Protein AF-A0A0J1IJT2-F1 (afdb_monomer)

pLDDT: mean 76.35, std 13.19, range [36.84, 91.56]

Sequence (99 aa):
MSKEEEQLKKDHSKKDEKGEAIVIDGKYDVEDMEALKEEMDKFLKETVVIEGGDSPVFLKSVKQSLEESEVEWVGKESYDYAYLYEAFENSENPKEENK

Foldseek 3Di:
DDPVLVVLQFVQADADPVRTFDADPNHTRGPDPPVSVVVVVVVVVVVPPPPDPVPVVVLVVVLVCLVPDPDDDDDPRVVVSVVSNVVVVCVVPVDPPDD

Structure (mmCIF, N/CA/C/O backbone):
data_AF-A0A0J1IJT2-F1
#
_entry.id   AF-A0A0J1IJT2-F1
#
loop_
_atom_site.group_PDB
_atom_site.id
_atom_site.type_symbol
_atom_site.label_atom_id
_atom_site.label_alt_id
_atom_site.label_comp_id
_atom_site.label_asym_id
_atom_site.label_entity_id
_atom_site.label_seq_id
_atom_site.pdbx_PDB_ins_code
_atom_site.Cartn_x
_atom_site.Cartn_y
_atom_site.Cartn_z
_atom_site.occupancy
_atom_site.B_iso_or_equiv
_atom_site.auth_seq_id
_atom_site.auth_comp_id
_atom_site.auth_asym_id
_atom_site.auth_atom_id
_atom_site.pdbx_PDB_model_num
ATOM 1 N N . MET A 1 1 ? -6.961 -12.258 6.124 1.00 51.88 1 MET A N 1
ATOM 2 C CA . MET A 1 1 ? -7.387 -11.254 7.117 1.00 51.88 1 MET A CA 1
ATOM 3 C C . MET A 1 1 ? -6.534 -11.442 8.358 1.00 51.88 1 MET A C 1
ATOM 5 O O . MET A 1 1 ? -6.333 -12.588 8.756 1.00 51.88 1 MET A O 1
ATOM 9 N N . SER A 1 2 ? -5.942 -10.367 8.882 1.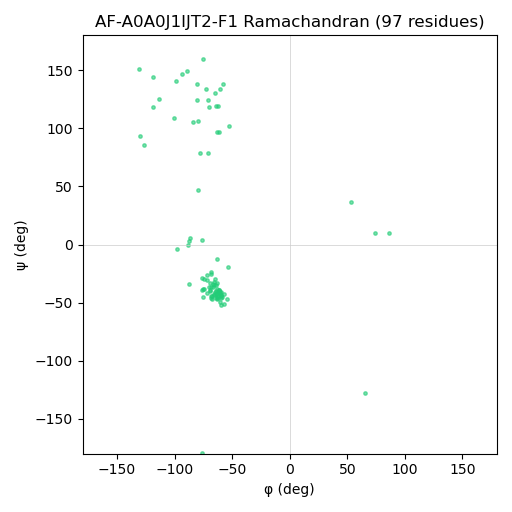00 68.75 2 SER A N 1
ATOM 10 C CA . SER A 1 2 ? -5.158 -10.416 10.124 1.00 68.75 2 SER A CA 1
ATOM 11 C C . SER A 1 2 ? -6.097 -10.511 11.334 1.00 68.75 2 SER A C 1
ATOM 13 O O . SER A 1 2 ? -7.279 -10.180 11.237 1.00 68.75 2 SER A O 1
ATOM 15 N N . LYS A 1 3 ? -5.588 -10.976 12.480 1.00 76.50 3 LYS A N 1
ATOM 16 C CA . LYS A 1 3 ? -6.386 -11.059 13.717 1.00 76.50 3 LYS A CA 1
ATOM 17 C C . LYS A 1 3 ? -6.833 -9.677 14.210 1.00 76.50 3 LYS A C 1
ATOM 19 O O . LYS A 1 3 ? -7.929 -9.561 14.741 1.00 76.50 3 LYS A O 1
ATOM 24 N N . GLU A 1 4 ? -6.018 -8.646 13.998 1.00 73.94 4 GLU A N 1
ATOM 25 C CA . GLU A 1 4 ? -6.345 -7.255 14.338 1.00 73.94 4 GLU A CA 1
ATOM 26 C C . GLU A 1 4 ? -7.454 -6.675 13.455 1.00 73.94 4 GLU A C 1
ATOM 28 O O . GLU A 1 4 ? -8.359 -6.032 13.975 1.00 73.94 4 GLU A O 1
ATOM 33 N N . GLU A 1 5 ? -7.464 -6.975 12.151 1.00 76.88 5 GLU A N 1
ATOM 34 C CA . GLU A 1 5 ? -8.547 -6.543 11.254 1.00 76.88 5 GLU A CA 1
ATOM 35 C C . GLU A 1 5 ? -9.895 -7.166 11.655 1.00 76.88 5 GLU A C 1
ATOM 37 O O . GLU A 1 5 ? -10.942 -6.520 11.596 1.00 76.88 5 GLU A O 1
ATOM 42 N N . GLU A 1 6 ? -9.880 -8.430 12.086 1.00 80.50 6 GLU A N 1
ATOM 43 C CA . GLU A 1 6 ? -11.075 -9.102 12.597 1.00 80.50 6 GLU A CA 1
ATOM 44 C C . GLU A 1 6 ? -11.532 -8.513 13.940 1.00 80.50 6 GLU A C 1
ATOM 46 O O . GLU A 1 6 ? -12.734 -8.379 14.168 1.00 80.50 6 GLU A O 1
ATOM 51 N N . GLN A 1 7 ? -10.594 -8.123 14.806 1.00 82.69 7 GLN A N 1
ATOM 52 C CA . GLN A 1 7 ? -10.902 -7.503 16.092 1.00 82.69 7 GLN A CA 1
ATOM 53 C C . GLN A 1 7 ? -11.507 -6.104 15.921 1.00 82.69 7 GLN A C 1
ATOM 55 O O . GLN A 1 7 ? -12.552 -5.845 16.509 1.00 82.69 7 GLN A O 1
ATOM 60 N N . LEU A 1 8 ? -10.948 -5.261 15.041 1.00 83.00 8 LEU A N 1
ATOM 61 C CA . LEU A 1 8 ? -11.525 -3.951 14.709 1.00 83.00 8 LEU A CA 1
ATOM 62 C C . LEU A 1 8 ? -12.983 -4.084 14.261 1.00 83.00 8 LEU A C 1
ATOM 64 O O . LEU A 1 8 ? -13.864 -3.376 14.740 1.00 83.00 8 LEU A O 1
ATOM 68 N N . LYS A 1 9 ? -13.258 -5.038 13.365 1.00 82.12 9 LYS A N 1
ATOM 69 C CA . LYS A 1 9 ? -14.622 -5.295 12.889 1.00 82.12 9 LYS A CA 1
ATOM 70 C C . LYS A 1 9 ? -15.551 -5.681 14.038 1.00 82.12 9 LYS A C 1
ATOM 72 O O . LYS A 1 9 ? -16.662 -5.166 14.097 1.00 82.12 9 LYS A O 1
ATOM 77 N N . LYS A 1 10 ? -15.107 -6.541 14.959 1.00 84.06 10 LYS A N 1
ATOM 78 C CA . LYS A 1 10 ? -15.893 -6.952 16.136 1.00 84.06 10 LYS A CA 1
ATOM 79 C C . LYS A 1 10 ? -16.124 -5.812 17.126 1.00 84.06 10 LYS A C 1
ATOM 81 O O . LYS A 1 10 ? -17.205 -5.739 17.701 1.00 84.06 10 LYS A O 1
ATOM 86 N N . ASP A 1 11 ? -15.144 -4.935 17.315 1.00 83.81 11 ASP A N 1
ATOM 87 C CA . ASP A 1 11 ? -15.227 -3.824 18.267 1.00 83.81 11 ASP A CA 1
ATOM 88 C C . ASP A 1 11 ? -16.226 -2.750 17.818 1.00 83.81 11 ASP A C 1
ATOM 90 O O . ASP A 1 11 ? -16.932 -2.190 18.653 1.00 83.81 11 ASP A O 1
ATOM 94 N N . HIS A 1 12 ? -16.350 -2.543 16.504 1.00 84.38 12 HIS A N 1
ATOM 95 C CA . HIS A 1 12 ? -17.342 -1.646 15.892 1.00 84.38 12 HIS A CA 1
ATOM 96 C C . HIS A 1 12 ? -18.689 -2.314 15.584 1.00 84.38 12 HIS A C 1
ATOM 98 O O . HIS A 1 12 ? -19.605 -1.679 15.058 1.00 84.38 12 HIS A O 1
ATOM 104 N N . SER A 1 13 ? -18.822 -3.605 15.882 1.00 86.81 13 SER A N 1
ATOM 105 C CA . SER A 1 13 ? -20.070 -4.346 15.698 1.00 86.81 13 SER A CA 1
ATOM 106 C C . SER A 1 13 ? -20.961 -4.279 16.920 1.00 86.81 13 SER A C 1
ATOM 108 O O . SER A 1 13 ? -20.486 -4.309 18.057 1.00 86.81 13 SER A O 1
ATOM 110 N N . LYS A 1 14 ? -22.272 -4.339 16.680 1.00 85.94 14 LYS A N 1
ATOM 111 C CA . LYS A 1 14 ? -23.225 -4.631 17.746 1.00 85.94 14 LYS A CA 1
ATOM 112 C C . LYS A 1 14 ? -22.894 -5.970 18.378 1.00 85.94 14 LYS A C 1
ATOM 114 O O . LYS A 1 14 ? -22.607 -6.946 17.682 1.00 85.94 14 LYS A O 1
ATOM 119 N N . LYS A 1 15 ? -22.984 -6.014 19.702 1.00 88.38 15 LYS A N 1
ATOM 120 C CA . LYS A 1 15 ? -22.755 -7.224 20.488 1.00 88.38 15 LYS A CA 1
ATOM 121 C C . LYS A 1 15 ? -24.080 -7.873 20.858 1.00 88.38 15 LYS A C 1
ATOM 123 O O . LYS A 1 15 ? -25.053 -7.186 21.162 1.00 88.38 15 LYS A O 1
ATOM 128 N N . ASP A 1 16 ? -24.114 -9.196 20.818 1.00 84.19 16 ASP A N 1
ATOM 129 C CA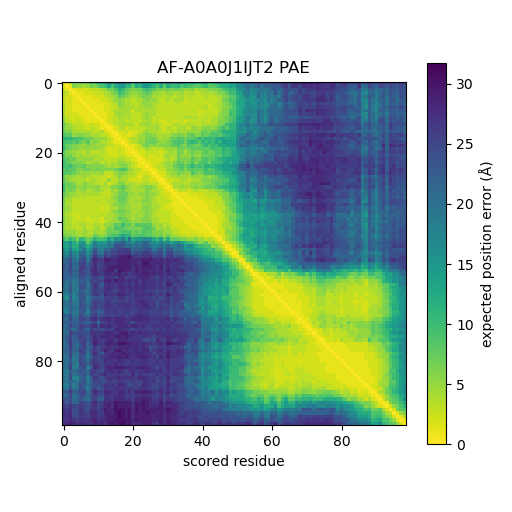 . ASP A 1 16 ? -25.230 -9.988 21.311 1.00 84.19 16 ASP A CA 1
ATOM 130 C C . ASP A 1 16 ? -25.226 -10.060 22.851 1.00 84.19 16 ASP A C 1
ATOM 132 O O . ASP A 1 16 ? -24.356 -9.513 23.533 1.00 84.19 16 ASP A O 1
ATOM 136 N N . GLU A 1 17 ? -26.198 -10.767 23.428 1.00 84.06 17 GLU A N 1
ATOM 137 C CA . GLU A 1 17 ? -26.329 -10.930 24.884 1.00 84.06 17 GLU A CA 1
ATOM 138 C C . GLU A 1 17 ? -25.146 -11.671 25.542 1.00 84.06 17 GLU A C 1
ATOM 140 O O . GLU A 1 17 ? -25.022 -11.673 26.768 1.00 84.06 17 GLU A O 1
ATOM 145 N N . LYS A 1 18 ? -24.271 -12.304 24.752 1.00 81.31 18 LYS A N 1
ATOM 146 C CA . LYS A 1 18 ? -23.051 -12.983 25.211 1.00 81.31 18 LYS A CA 1
ATOM 147 C C . LYS A 1 18 ? -21.805 -12.112 25.050 1.00 81.31 18 LYS A C 1
ATOM 149 O O . LYS A 1 18 ? -20.737 -12.515 25.504 1.00 81.31 18 LYS A O 1
ATOM 154 N N . GLY A 1 19 ? -21.945 -10.923 24.462 1.00 77.75 19 GLY A N 1
ATOM 155 C CA . GLY A 1 19 ? -20.849 -10.001 24.188 1.00 77.75 19 GLY A CA 1
ATOM 156 C C . GLY A 1 19 ? -20.124 -10.264 22.865 1.00 77.75 19 GLY A C 1
ATOM 157 O O . GLY A 1 19 ? -19.080 -9.654 22.637 1.00 77.75 19 GLY A O 1
ATOM 158 N N . GLU A 1 20 ? -20.653 -11.135 22.002 1.00 82.81 20 GLU A N 1
ATOM 159 C CA . GLU A 1 20 ? -20.065 -11.482 20.704 1.00 82.81 20 GLU A CA 1
ATOM 160 C C . GLU A 1 20 ? -20.646 -10.610 19.585 1.00 82.81 20 GLU A C 1
ATOM 162 O O . GLU A 1 20 ? -21.814 -10.228 19.622 1.00 82.81 20 GLU A O 1
ATOM 167 N N . ALA A 1 21 ? -19.843 -10.296 18.568 1.00 84.19 21 ALA A N 1
ATOM 168 C CA . ALA A 1 21 ? -20.286 -9.473 17.445 1.00 84.19 21 ALA A CA 1
ATOM 169 C C . ALA A 1 21 ? -21.393 -10.166 16.629 1.00 84.19 21 ALA A C 1
ATOM 171 O O . ALA A 1 21 ? -21.251 -11.315 16.205 1.00 84.19 21 ALA A O 1
ATOM 172 N N . ILE A 1 22 ? -22.480 -9.443 16.368 1.00 86.50 22 ILE A N 1
ATOM 173 C CA . ILE A 1 22 ? -23.612 -9.922 15.576 1.00 86.50 22 ILE A CA 1
ATOM 174 C C . ILE A 1 22 ? -23.207 -9.980 14.100 1.00 86.50 22 ILE A C 1
ATOM 176 O O . ILE A 1 22 ? -22.635 -9.035 13.557 1.00 86.50 22 ILE A O 1
ATOM 180 N N . VAL A 1 23 ? -23.532 -11.089 13.433 1.00 82.56 23 VAL A N 1
ATOM 181 C CA .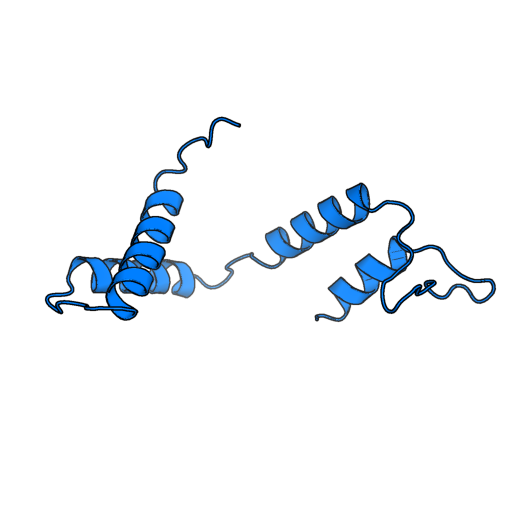 VAL A 1 23 ? -23.294 -11.290 11.998 1.00 82.56 23 VAL A CA 1
ATOM 182 C C . VAL A 1 23 ? -24.635 -11.499 11.297 1.00 82.56 23 VAL A C 1
ATOM 184 O O . VAL A 1 23 ? -25.344 -12.462 11.583 1.00 82.56 23 VAL A O 1
ATOM 187 N N . ILE A 1 24 ? -24.974 -10.611 10.363 1.00 80.56 24 ILE A N 1
ATOM 188 C CA . ILE A 1 24 ? -26.182 -10.655 9.532 1.00 80.56 24 ILE A CA 1
ATOM 189 C C . ILE A 1 24 ? -25.744 -10.884 8.083 1.00 80.56 24 ILE A C 1
ATOM 191 O O . ILE A 1 24 ? -24.895 -10.167 7.559 1.00 80.56 24 ILE A O 1
ATOM 195 N N . ASP A 1 25 ? -26.278 -11.922 7.436 1.00 76.88 25 ASP A N 1
ATOM 196 C CA . ASP A 1 25 ? -25.944 -12.293 6.049 1.00 76.88 25 ASP A CA 1
ATOM 197 C C . ASP A 1 25 ? -24.434 -12.466 5.782 1.00 76.88 25 ASP A C 1
ATOM 199 O O . ASP A 1 25 ? -23.909 -12.120 4.722 1.00 76.88 25 ASP A O 1
ATOM 203 N N . GLY A 1 26 ? -23.709 -13.001 6.770 1.00 74.56 26 GLY A N 1
ATOM 204 C CA . GLY A 1 26 ? -22.262 -13.216 6.680 1.00 74.56 26 GLY A CA 1
ATOM 205 C C . GLY A 1 26 ? -21.426 -11.937 6.801 1.00 74.56 26 GLY A C 1
ATOM 206 O O . GLY A 1 26 ? -20.218 -11.980 6.567 1.00 74.56 26 GLY A O 1
ATOM 207 N N . LYS A 1 27 ? -22.042 -10.809 7.173 1.00 76.31 27 LYS A N 1
ATOM 208 C CA . LYS A 1 27 ? -21.374 -9.536 7.456 1.00 76.31 27 LYS A CA 1
ATOM 209 C C . LYS A 1 27 ? -21.620 -9.127 8.899 1.00 76.31 27 LYS A C 1
ATOM 211 O O . LYS A 1 27 ? -22.695 -9.348 9.439 1.00 76.31 27 LYS A O 1
ATOM 216 N N . TYR A 1 28 ? -20.618 -8.526 9.516 1.00 82.50 28 TYR A N 1
ATOM 217 C CA . TYR A 1 28 ? -20.760 -7.931 10.835 1.00 82.50 28 TYR A CA 1
ATOM 218 C C . TYR A 1 28 ? -21.826 -6.820 10.816 1.00 82.50 28 TYR A C 1
ATOM 220 O O . TYR A 1 28 ? -21.827 -5.995 9.899 1.00 82.50 28 TYR A O 1
ATOM 228 N N . ASP A 1 29 ? -22.734 -6.814 11.796 1.00 86.12 29 ASP A N 1
ATOM 229 C CA . ASP A 1 29 ? -23.712 -5.736 12.003 1.00 86.12 29 ASP A CA 1
ATOM 230 C C . ASP A 1 29 ? -23.012 -4.560 12.689 1.00 86.12 29 ASP A C 1
ATOM 232 O O . ASP A 1 29 ? -23.053 -4.393 13.909 1.00 86.12 29 ASP A O 1
ATOM 236 N N . VAL A 1 30 ? -22.278 -3.804 11.878 1.00 84.19 30 VAL A N 1
ATOM 237 C CA . VAL A 1 30 ? -21.470 -2.664 12.306 1.00 84.19 30 VAL A CA 1
ATOM 238 C C . VAL A 1 30 ? -22.386 -1.509 12.697 1.00 84.19 30 VAL A C 1
ATOM 240 O O . VAL A 1 30 ? -23.226 -1.077 11.908 1.00 84.19 30 VAL A O 1
ATOM 243 N N . GLU A 1 31 ? -22.223 -1.018 13.923 1.00 81.62 31 GLU A N 1
ATOM 244 C CA . GLU A 1 31 ? -23.029 0.070 14.480 1.00 81.62 31 GLU A CA 1
ATOM 245 C C . GLU A 1 31 ? -22.622 1.421 13.874 1.00 81.62 31 GLU A C 1
ATOM 247 O O . GLU A 1 31 ? -23.482 2.232 13.531 1.00 81.62 31 GLU A O 1
ATOM 252 N N . ASP A 1 32 ? -21.315 1.606 13.659 1.00 82.94 32 ASP A N 1
ATOM 253 C CA . ASP A 1 32 ? -20.723 2.784 13.028 1.00 82.94 32 ASP A CA 1
ATOM 254 C C . ASP A 1 32 ? -19.753 2.381 11.904 1.00 82.94 32 ASP A C 1
ATOM 256 O O . ASP A 1 32 ? -18.574 2.082 12.113 1.00 82.94 32 ASP A O 1
ATOM 260 N N . MET A 1 33 ? -20.271 2.335 10.673 1.00 80.06 33 MET A N 1
ATOM 261 C CA . MET A 1 33 ? -19.449 2.009 9.506 1.00 80.06 33 MET A CA 1
ATOM 262 C C . MET A 1 33 ? -18.429 3.098 9.164 1.00 80.06 33 MET A C 1
ATOM 264 O O . MET A 1 33 ? -17.421 2.777 8.532 1.00 80.06 33 MET A O 1
ATOM 268 N N . GLU A 1 34 ? -18.668 4.361 9.528 1.00 81.81 34 GLU A N 1
ATOM 269 C CA . GLU A 1 34 ? -17.726 5.443 9.231 1.00 81.81 34 GLU A CA 1
ATOM 270 C C . GLU A 1 34 ? -16.522 5.378 10.169 1.00 81.81 34 GLU A C 1
ATOM 272 O O . GLU A 1 34 ? -15.388 5.400 9.687 1.00 81.81 34 GLU A O 1
ATOM 277 N N . ALA A 1 35 ? -16.752 5.180 11.469 1.00 81.75 35 ALA A N 1
ATOM 278 C CA . ALA A 1 35 ? -15.683 4.995 12.445 1.00 81.75 35 ALA A CA 1
ATOM 279 C C . ALA A 1 35 ? -14.847 3.740 12.148 1.00 81.75 35 ALA A C 1
ATOM 281 O O . ALA A 1 35 ? -13.618 3.813 12.116 1.00 81.75 35 ALA A O 1
ATOM 282 N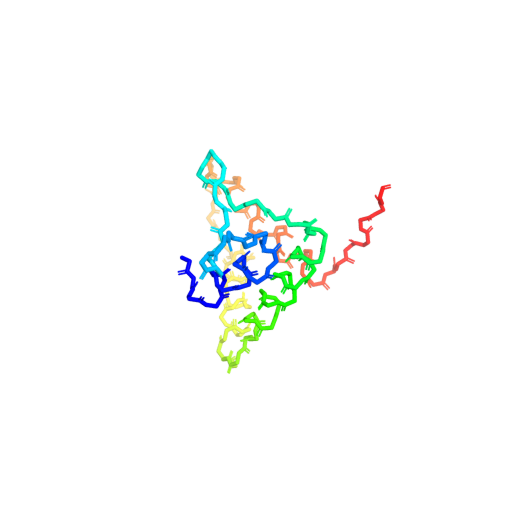 N . LEU A 1 36 ? -15.493 2.611 11.817 1.00 83.88 36 LEU A N 1
ATOM 283 C CA . LEU A 1 36 ? -14.778 1.399 11.408 1.00 83.88 36 LEU A CA 1
ATOM 284 C C . LEU A 1 36 ? -13.918 1.643 10.164 1.00 83.88 36 LEU A C 1
ATOM 286 O O . LEU A 1 36 ? -12.798 1.144 10.077 1.00 83.88 36 LEU A O 1
ATOM 290 N N . LYS A 1 37 ? -14.434 2.391 9.183 1.00 80.31 37 LYS A N 1
ATOM 291 C CA . LYS A 1 37 ? -13.694 2.706 7.960 1.00 80.31 37 LYS A CA 1
ATOM 292 C C . LYS A 1 37 ? -12.486 3.592 8.253 1.00 80.31 37 LYS A C 1
ATOM 294 O O . LYS A 1 37 ? -11.423 3.331 7.699 1.00 80.31 37 LYS A O 1
ATOM 299 N N . GLU A 1 38 ? -12.636 4.610 9.095 1.00 84.62 38 GLU A N 1
ATOM 300 C CA . GLU A 1 38 ? -11.542 5.508 9.474 1.00 84.62 38 GLU A CA 1
ATOM 301 C C . GLU A 1 38 ? -10.447 4.759 10.245 1.00 84.62 38 GLU A C 1
ATOM 303 O O . GLU A 1 38 ? -9.267 4.867 9.908 1.00 84.62 38 GLU A O 1
ATOM 308 N N . GLU A 1 39 ? -10.824 3.927 11.217 1.00 83.31 39 GLU A N 1
ATOM 309 C CA . GLU A 1 39 ? -9.862 3.130 11.978 1.00 83.31 39 GLU A CA 1
ATOM 310 C C . GLU A 1 39 ? -9.223 2.019 11.139 1.00 83.31 39 GLU A C 1
ATOM 312 O O . GLU A 1 39 ? -8.026 1.778 11.274 1.00 83.31 39 GLU A O 1
ATOM 317 N N . MET A 1 40 ? -9.961 1.383 10.220 1.00 81.19 40 MET A N 1
ATOM 318 C CA . MET A 1 40 ? -9.371 0.443 9.260 1.00 81.19 40 MET A CA 1
ATOM 319 C C . MET A 1 40 ? -8.392 1.136 8.313 1.00 81.19 40 MET A C 1
ATOM 321 O O . MET A 1 40 ? -7.329 0.582 8.050 1.00 81.19 40 MET A O 1
ATOM 325 N N . ASP A 1 41 ? -8.721 2.323 7.797 1.00 78.06 41 ASP A N 1
ATOM 326 C CA . ASP A 1 41 ? -7.836 3.092 6.914 1.00 78.06 41 ASP A CA 1
ATOM 327 C C . ASP A 1 41 ? -6.569 3.531 7.657 1.00 78.06 41 ASP A C 1
ATOM 329 O O . ASP A 1 41 ? -5.462 3.403 7.135 1.00 78.06 41 ASP A O 1
ATOM 333 N N . LYS A 1 42 ? -6.706 3.957 8.917 1.00 78.44 42 LYS A N 1
ATOM 334 C CA . LYS A 1 42 ? -5.573 4.249 9.795 1.00 78.44 42 LYS A CA 1
ATOM 335 C C . LYS A 1 42 ? -4.735 3.002 10.079 1.00 78.44 42 LYS A C 1
ATOM 337 O O . LYS A 1 42 ? -3.525 3.062 9.914 1.00 78.44 42 LYS A O 1
ATOM 342 N N . PHE A 1 43 ? -5.356 1.876 10.430 1.00 78.62 43 PHE A N 1
ATOM 343 C CA . PHE A 1 43 ? -4.678 0.596 10.654 1.00 78.62 43 PHE A CA 1
ATOM 344 C C . PHE A 1 43 ? -3.919 0.133 9.406 1.00 78.62 43 PHE A C 1
ATOM 346 O O . PHE A 1 43 ? -2.760 -0.259 9.495 1.00 78.62 43 PHE A O 1
ATOM 353 N N . LEU A 1 44 ? -4.535 0.221 8.226 1.00 71.19 44 LEU A N 1
ATOM 354 C CA . LEU A 1 44 ? -3.899 -0.104 6.949 1.00 71.19 44 LEU A CA 1
ATOM 355 C C . LEU A 1 44 ? -2.725 0.841 6.665 1.00 71.19 44 LEU A C 1
ATOM 357 O O . LEU A 1 44 ? -1.649 0.364 6.323 1.00 71.19 44 LEU A O 1
ATOM 361 N N . LYS A 1 45 ? -2.885 2.154 6.863 1.00 68.12 45 LYS A N 1
ATOM 362 C CA . LYS A 1 45 ? -1.806 3.145 6.698 1.00 68.12 45 LYS A CA 1
ATOM 363 C C . LYS A 1 45 ? -0.658 2.956 7.695 1.00 68.12 45 LYS A C 1
ATOM 365 O O . LYS A 1 45 ? 0.493 3.083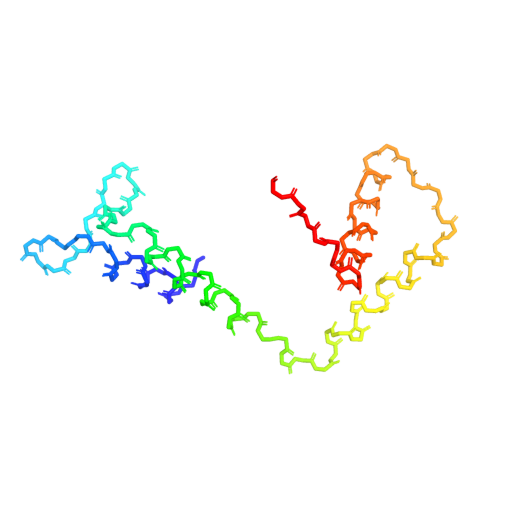 7.298 1.00 68.12 45 LYS A O 1
ATOM 370 N N . GLU A 1 46 ? -0.951 2.626 8.952 1.00 60.75 46 GLU A N 1
ATOM 371 C CA . GLU A 1 46 ? 0.046 2.301 9.985 1.00 60.75 46 GLU A CA 1
ATOM 372 C C . GLU A 1 46 ? 0.710 0.936 9.745 1.00 60.75 46 GLU A C 1
ATOM 374 O O . GLU A 1 46 ? 1.876 0.751 10.072 1.00 60.75 46 GLU A O 1
ATOM 379 N N . THR A 1 47 ? 0.014 -0.024 9.136 1.00 54.91 47 THR A N 1
ATOM 380 C CA . THR A 1 47 ? 0.615 -1.311 8.745 1.00 54.91 47 THR A CA 1
ATOM 381 C C . THR A 1 47 ? 1.479 -1.156 7.493 1.00 54.91 47 THR A C 1
ATOM 383 O O . THR A 1 47 ? 2.483 -1.850 7.338 1.00 54.91 47 THR A O 1
ATOM 386 N N . VAL A 1 48 ? 1.155 -0.200 6.616 1.00 52.38 48 VAL A N 1
ATOM 387 C CA . VAL A 1 48 ? 2.020 0.248 5.513 1.00 52.38 48 VAL A CA 1
ATOM 388 C C . VAL A 1 48 ? 3.081 1.224 6.048 1.00 52.38 48 VAL A C 1
ATOM 390 O O . VAL A 1 48 ? 3.373 2.264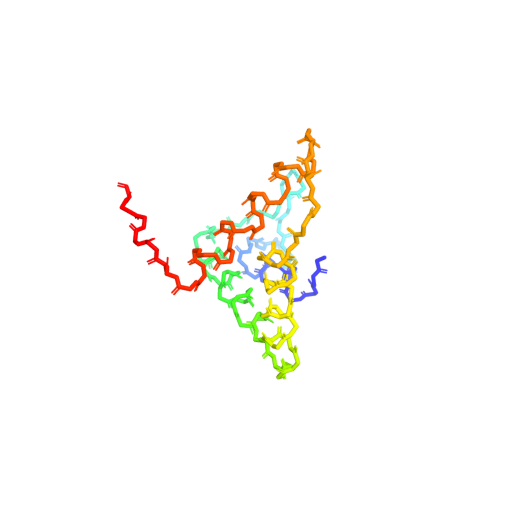 5.465 1.00 52.38 48 VAL A O 1
ATOM 393 N N . VAL A 1 49 ? 3.729 0.880 7.160 1.00 50.66 49 VAL A N 1
ATOM 394 C CA . VAL A 1 49 ? 5.060 1.410 7.447 1.00 50.66 49 VAL A CA 1
ATOM 395 C C . VAL A 1 49 ? 6.033 0.512 6.694 1.00 50.66 49 VAL A C 1
ATOM 397 O O . VAL A 1 49 ? 6.286 -0.637 7.054 1.00 50.66 49 VAL A O 1
ATOM 400 N N . ILE A 1 50 ? 6.569 1.033 5.593 1.00 56.22 50 ILE A N 1
ATOM 401 C CA . ILE A 1 50 ? 7.664 0.402 4.860 1.00 56.22 50 ILE A CA 1
ATOM 402 C C . ILE A 1 50 ? 8.937 0.538 5.721 1.00 56.22 50 ILE A C 1
ATOM 404 O O . ILE A 1 50 ? 9.763 1.415 5.493 1.00 56.22 50 ILE A O 1
ATOM 408 N N . GLU A 1 51 ? 9.093 -0.305 6.748 1.00 46.81 51 GLU A N 1
ATOM 409 C CA . GLU A 1 51 ? 10.274 -0.319 7.640 1.00 46.81 51 GLU A CA 1
ATOM 410 C C . GLU A 1 51 ? 11.518 -0.972 7.009 1.00 46.81 51 GLU A C 1
ATOM 412 O O . GLU A 1 51 ? 12.562 -1.101 7.645 1.00 46.81 51 GLU A O 1
ATOM 417 N N . GLY A 1 52 ? 11.451 -1.383 5.743 1.00 46.12 52 GLY A N 1
ATOM 418 C CA . GLY A 1 52 ? 12.606 -1.884 5.008 1.00 46.12 52 GLY A CA 1
ATOM 419 C C . GLY A 1 52 ? 13.167 -0.804 4.096 1.00 46.12 52 GLY A C 1
ATOM 420 O O . GLY A 1 52 ? 12.567 -0.528 3.062 1.00 46.12 52 GLY A O 1
ATOM 421 N N . GLY A 1 53 ? 14.341 -0.249 4.410 1.00 49.47 53 GLY A N 1
ATOM 422 C CA . GLY A 1 53 ? 15.077 0.649 3.503 1.00 49.47 53 GLY A CA 1
ATOM 423 C C . GLY A 1 53 ? 15.321 0.062 2.099 1.00 49.47 53 GLY A C 1
ATOM 424 O O . GLY A 1 53 ? 15.502 0.820 1.149 1.00 49.47 53 GLY A O 1
ATOM 425 N N . ASP A 1 54 ? 15.236 -1.265 1.951 1.00 55.16 54 ASP A N 1
ATOM 426 C CA . ASP A 1 54 ? 15.280 -1.979 0.668 1.00 55.16 54 ASP A CA 1
ATOM 427 C C . ASP A 1 54 ? 14.022 -1.804 -0.191 1.00 55.16 54 ASP A C 1
ATOM 429 O O . ASP A 1 54 ? 14.098 -1.896 -1.411 1.00 55.16 54 ASP A O 1
ATOM 433 N N . SER A 1 55 ? 12.855 -1.535 0.392 1.00 59.91 55 SER A N 1
ATOM 434 C CA . SER A 1 55 ? 11.598 -1.503 -0.361 1.00 59.91 55 SER A CA 1
ATOM 435 C C . SER A 1 55 ? 11.428 -0.228 -1.206 1.00 59.91 55 SER A C 1
ATOM 437 O O . SER A 1 55 ? 11.003 -0.351 -2.354 1.00 59.91 55 SER A O 1
ATOM 439 N N . PRO A 1 56 ? 11.808 0.985 -0.750 1.00 64.12 56 PRO A N 1
ATOM 440 C CA . PRO A 1 56 ? 11.880 2.152 -1.630 1.00 64.12 56 PRO A CA 1
ATOM 441 C C . PRO A 1 56 ? 12.937 1.999 -2.732 1.00 64.12 56 PRO A C 1
ATOM 443 O O . PRO A 1 56 ? 12.732 2.477 -3.845 1.00 64.12 56 PRO A O 1
ATOM 446 N N . VAL A 1 57 ? 14.062 1.330 -2.446 1.00 66.00 57 VAL A N 1
ATOM 447 C CA . VAL A 1 57 ? 15.116 1.046 -3.440 1.00 66.00 57 VAL A CA 1
ATOM 448 C C . VAL A 1 57 ? 14.610 0.057 -4.487 1.00 66.00 57 VAL A C 1
ATOM 450 O O . VAL A 1 57 ? 14.781 0.283 -5.683 1.00 66.00 57 VAL A O 1
ATOM 453 N N . PHE A 1 58 ? 13.923 -0.994 -4.050 1.00 70.94 58 PHE A N 1
ATOM 454 C CA . PHE A 1 58 ? 13.302 -1.977 -4.923 1.00 70.94 58 PHE A CA 1
ATOM 455 C C . PHE A 1 58 ? 12.257 -1.332 -5.836 1.00 70.94 58 PHE A C 1
ATOM 457 O O . PHE A 1 58 ? 12.334 -1.489 -7.051 1.00 70.94 58 PHE A O 1
ATOM 464 N N . LEU A 1 59 ? 11.336 -0.534 -5.289 1.00 79.00 59 LEU A N 1
ATOM 465 C CA . LEU A 1 59 ? 10.317 0.157 -6.086 1.00 79.00 59 LEU A CA 1
ATOM 466 C C . LEU A 1 59 ? 10.937 1.107 -7.122 1.00 79.00 59 LEU A C 1
ATOM 468 O O . LEU A 1 59 ? 10.515 1.100 -8.276 1.00 79.00 59 LEU A O 1
ATOM 472 N N . LYS A 1 60 ? 11.996 1.843 -6.757 1.00 79.62 60 LYS A N 1
ATOM 473 C CA . LYS A 1 60 ? 12.773 2.653 -7.711 1.00 79.62 60 LYS A CA 1
ATOM 474 C C . LYS A 1 60 ? 13.408 1.807 -8.814 1.00 79.62 60 LYS A C 1
ATOM 476 O O . LYS A 1 60 ? 13.347 2.193 -9.975 1.00 79.62 60 LYS A O 1
ATOM 481 N N . SER A 1 61 ? 13.975 0.649 -8.473 1.00 81.31 61 SER A N 1
ATOM 482 C CA . SER A 1 61 ? 14.580 -0.257 -9.460 1.00 81.31 61 SER A CA 1
ATOM 483 C C . SER A 1 61 ? 13.554 -0.861 -10.425 1.00 81.31 61 SER A C 1
ATOM 485 O O . SER A 1 61 ? 13.844 -1.027 -11.610 1.00 81.31 61 SER A O 1
ATOM 487 N N . VAL A 1 62 ? 12.333 -1.136 -9.950 1.00 84.81 62 VAL A N 1
ATOM 488 C CA . VAL A 1 62 ? 11.226 -1.607 -10.792 1.00 84.81 62 VAL A CA 1
ATOM 489 C C . VAL A 1 62 ? 10.780 -0.498 -11.739 1.00 84.81 62 VAL A C 1
ATOM 491 O O . VAL A 1 62 ? 10.656 -0.759 -12.932 1.00 84.81 62 VAL A O 1
ATOM 494 N N . LYS A 1 63 ? 10.612 0.738 -11.243 1.00 85.62 63 LYS A N 1
ATOM 495 C CA . LYS A 1 63 ? 10.289 1.893 -12.092 1.00 85.62 63 LYS A CA 1
ATOM 496 C C . LYS A 1 63 ? 11.338 2.082 -13.189 1.00 85.62 63 LYS A C 1
ATOM 498 O O . LYS A 1 63 ? 10.989 2.104 -14.363 1.00 85.62 63 LYS A O 1
ATOM 503 N N . GLN A 1 64 ? 12.615 2.123 -12.811 1.00 86.25 64 GLN A N 1
ATOM 504 C CA . GLN A 1 64 ? 13.722 2.274 -13.754 1.00 86.25 64 GLN A CA 1
ATOM 505 C C . GLN A 1 64 ? 13.718 1.165 -14.818 1.00 86.25 64 GLN A C 1
ATOM 507 O O . GLN A 1 64 ? 13.867 1.442 -16.001 1.00 86.25 64 GLN A O 1
ATOM 512 N N . SER A 1 65 ? 13.470 -0.086 -14.422 1.00 87.56 65 SER A N 1
ATOM 513 C CA . SER A 1 65 ? 13.400 -1.208 -15.368 1.00 87.56 65 SER A CA 1
ATOM 514 C C . SER A 1 65 ? 12.227 -1.094 -16.349 1.00 87.56 65 SER A C 1
ATOM 516 O O . SER A 1 65 ? 12.320 -1.596 -17.466 1.00 87.56 65 SER A O 1
ATOM 518 N N . LEU A 1 66 ? 11.120 -0.460 -15.944 1.00 86.69 66 LEU A N 1
ATOM 519 C CA . LEU A 1 66 ? 9.978 -0.180 -16.820 1.00 86.69 66 LEU A CA 1
ATOM 520 C C . LEU A 1 66 ? 10.268 0.982 -17.783 1.00 86.69 66 LEU A C 1
ATOM 522 O O . LEU A 1 66 ? 9.848 0.913 -18.936 1.00 86.69 66 LEU A O 1
ATOM 526 N N . GLU A 1 67 ? 10.978 2.021 -17.331 1.00 86.62 67 GLU A N 1
ATOM 527 C CA . GLU A 1 67 ? 11.400 3.175 -18.146 1.00 86.62 67 GLU A CA 1
ATOM 528 C C . GLU A 1 67 ? 12.468 2.796 -19.186 1.00 86.62 67 GLU A C 1
ATOM 530 O O . GLU A 1 67 ? 12.425 3.261 -20.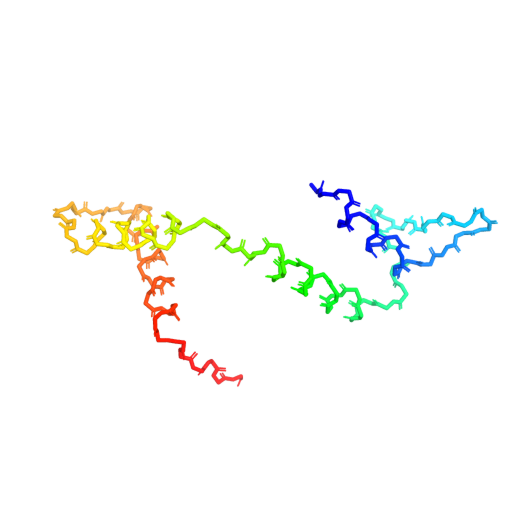322 1.00 86.62 67 GLU A O 1
ATOM 535 N N . GLU A 1 68 ? 13.408 1.926 -18.814 1.00 89.75 68 GLU A N 1
ATOM 536 C CA . GLU A 1 68 ? 14.502 1.453 -19.674 1.00 89.75 68 GLU A CA 1
ATOM 537 C C . GLU A 1 68 ? 14.117 0.222 -20.517 1.00 89.75 68 GLU A C 1
ATOM 539 O O . GLU A 1 68 ? 14.949 -0.335 -21.235 1.00 89.75 68 GLU A O 1
ATOM 544 N N . SER A 1 69 ? 12.865 -0.240 -20.429 1.00 85.81 69 SER A N 1
ATOM 545 C CA . SER A 1 69 ? 12.416 -1.432 -21.144 1.00 85.81 69 SER A CA 1
ATOM 546 C C . SER A 1 69 ? 12.340 -1.185 -22.653 1.00 85.81 69 SER A C 1
ATOM 548 O O . SER A 1 69 ? 11.529 -0.395 -23.126 1.00 85.81 69 SER A O 1
ATOM 550 N N . GLU A 1 70 ? 13.132 -1.927 -23.428 1.00 88.38 70 GLU A N 1
ATOM 551 C CA . GLU A 1 70 ? 13.055 -1.949 -24.900 1.00 88.38 70 GLU A CA 1
ATOM 552 C C . GLU A 1 70 ? 12.022 -2.968 -25.427 1.00 88.38 70 GLU A C 1
ATOM 554 O O . GLU A 1 70 ? 11.930 -3.219 -26.630 1.00 88.38 70 GLU A O 1
ATOM 559 N N . VAL A 1 71 ? 11.262 -3.605 -24.530 1.00 87.94 71 VAL A N 1
ATOM 560 C CA . VAL A 1 71 ? 10.262 -4.615 -24.885 1.00 87.94 71 VAL A CA 1
ATOM 561 C C . VAL A 1 71 ? 8.981 -3.928 -25.352 1.00 87.94 71 VAL A C 1
ATOM 563 O O . VAL A 1 71 ? 8.368 -3.160 -24.613 1.00 87.94 71 VAL A O 1
ATOM 566 N N . GLU A 1 72 ? 8.528 -4.255 -26.562 1.00 85.19 72 GLU A N 1
ATOM 567 C CA . GLU A 1 72 ? 7.198 -3.860 -27.025 1.00 85.19 72 GLU A CA 1
ATOM 568 C C . GLU A 1 72 ? 6.132 -4.794 -26.442 1.00 85.19 72 GLU A C 1
ATOM 570 O O . GLU A 1 72 ? 5.980 -5.947 -26.854 1.00 85.19 72 GLU A O 1
ATOM 575 N N . TRP A 1 73 ? 5.375 -4.282 -25.475 1.00 86.62 73 TRP A N 1
ATOM 576 C CA . TRP A 1 73 ? 4.246 -4.988 -24.875 1.00 86.62 73 TRP A CA 1
ATOM 577 C C . TRP A 1 73 ? 3.004 -4.871 -25.758 1.00 86.62 73 TRP A C 1
ATOM 579 O O . TRP A 1 73 ? 2.685 -3.794 -26.263 1.00 86.62 73 TRP A O 1
ATOM 589 N N . VAL A 1 74 ? 2.257 -5.966 -25.914 1.00 90.75 74 VAL A N 1
ATOM 590 C CA . VAL A 1 74 ? 1.031 -5.998 -26.725 1.00 90.75 74 VAL A CA 1
ATOM 591 C C . VAL A 1 74 ? -0.130 -6.642 -25.973 1.00 90.75 74 VAL A C 1
ATOM 593 O O . VAL A 1 74 ? 0.039 -7.517 -25.127 1.00 90.75 74 VAL A O 1
ATOM 596 N N . GLY A 1 75 ? -1.353 -6.224 -26.296 1.00 91.56 75 GLY A N 1
ATOM 597 C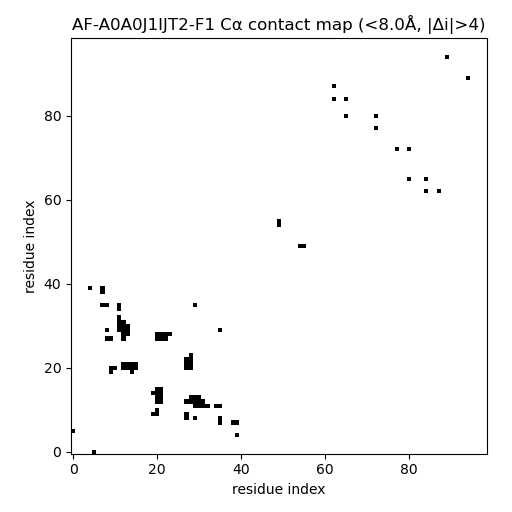 CA . GLY A 1 75 ? -2.560 -6.808 -25.713 1.00 91.56 75 GLY A CA 1
ATOM 598 C C . GLY A 1 75 ? -2.661 -6.548 -24.208 1.00 91.56 75 GLY A C 1
ATOM 599 O O . GLY A 1 75 ? -2.588 -5.407 -23.764 1.00 91.56 75 GLY A O 1
ATOM 600 N N . LYS A 1 76 ? -2.865 -7.597 -23.403 1.00 89.94 76 LYS A N 1
ATOM 601 C CA . LYS A 1 76 ? -3.048 -7.440 -21.950 1.00 89.94 76 LYS A CA 1
ATOM 602 C C . LYS A 1 76 ? -1.816 -6.823 -21.279 1.00 89.94 76 LYS A C 1
ATOM 604 O O . LYS A 1 76 ? -1.962 -5.965 -20.415 1.00 89.94 76 LYS A O 1
ATOM 609 N N . GLU A 1 77 ? -0.625 -7.212 -21.719 1.00 85.50 77 GLU A N 1
ATOM 610 C CA . GLU A 1 77 ? 0.634 -6.776 -21.112 1.00 85.50 77 GLU A CA 1
ATOM 611 C C . GLU A 1 77 ? 0.862 -5.270 -21.292 1.00 85.50 77 GLU A C 1
ATOM 613 O O . GLU A 1 77 ? 1.366 -4.623 -20.381 1.00 85.50 77 GLU A O 1
ATOM 618 N N . SER A 1 78 ? 0.398 -4.674 -22.400 1.00 89.25 78 SER A N 1
ATOM 619 C CA . SER A 1 78 ? 0.463 -3.215 -22.574 1.00 89.25 78 SER A CA 1
ATOM 620 C C . SER A 1 78 ? -0.436 -2.453 -21.599 1.00 89.25 78 SER A C 1
ATOM 622 O O . SER A 1 78 ? -0.067 -1.370 -21.150 1.00 89.25 78 SER A O 1
ATOM 624 N N . TYR A 1 79 ? -1.596 -3.014 -21.237 1.00 87.31 79 TYR A N 1
ATOM 625 C CA . TYR A 1 79 ? -2.473 -2.401 -20.234 1.00 87.31 79 TYR A CA 1
ATOM 626 C C . TYR A 1 79 ? -1.886 -2.531 -18.830 1.00 87.31 79 TYR A C 1
ATOM 628 O O . TYR A 1 79 ? -1.924 -1.571 -18.065 1.00 87.31 79 TYR A O 1
ATOM 636 N N . ASP A 1 80 ? -1.319 -3.697 -18.510 1.00 87.19 80 ASP A N 1
ATOM 637 C CA . ASP A 1 80 ? -0.652 -3.926 -17.229 1.00 87.19 80 ASP A CA 1
ATOM 638 C C . ASP A 1 80 ? 0.570 -2.990 -17.076 1.00 87.19 80 ASP A C 1
ATOM 640 O O . ASP A 1 80 ? 0.746 -2.381 -16.020 1.00 87.19 80 ASP A O 1
ATOM 644 N N . TYR A 1 81 ? 1.365 -2.805 -18.141 1.00 87.31 81 TYR A N 1
ATOM 645 C CA . TYR A 1 81 ? 2.481 -1.851 -18.182 1.00 87.31 81 TYR A CA 1
ATOM 646 C C . TYR A 1 81 ? 2.012 -0.411 -17.945 1.00 87.31 81 TYR A C 1
ATOM 648 O O . TYR A 1 81 ? 2.534 0.261 -17.057 1.00 87.31 81 TYR A O 1
ATOM 656 N N . ALA A 1 82 ? 1.004 0.053 -18.694 1.00 87.12 82 ALA A N 1
ATOM 657 C CA . ALA A 1 82 ? 0.484 1.414 -18.567 1.00 87.12 82 ALA A CA 1
ATOM 658 C C . ALA A 1 82 ? -0.056 1.693 -17.156 1.00 87.12 82 ALA A C 1
ATOM 660 O O . ALA A 1 82 ? 0.275 2.716 -16.561 1.00 87.12 82 ALA A O 1
ATOM 661 N N . TYR A 1 83 ? -0.817 0.752 -16.590 1.00 85.38 83 TYR A N 1
ATOM 662 C CA . T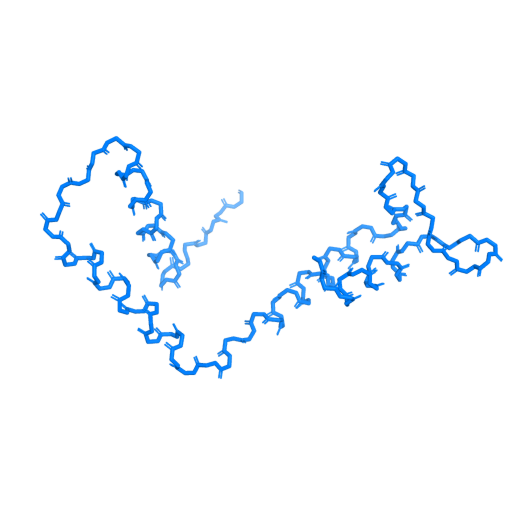YR A 1 83 ? -1.353 0.863 -15.234 1.00 85.38 83 TYR A CA 1
ATOM 663 C C . TYR A 1 83 ? -0.246 0.997 -14.179 1.00 85.38 83 TYR A C 1
ATOM 665 O O . TYR A 1 83 ? -0.318 1.855 -13.299 1.00 85.38 83 TYR A O 1
ATOM 673 N N . LEU A 1 84 ? 0.796 0.163 -14.269 1.00 84.31 84 LEU A N 1
ATOM 674 C CA . LEU A 1 84 ? 1.925 0.219 -13.341 1.00 84.31 84 LEU A CA 1
ATOM 675 C C . LEU A 1 84 ? 2.716 1.521 -13.492 1.00 84.31 84 LEU A C 1
ATOM 677 O O . LEU A 1 84 ? 3.076 2.133 -12.488 1.00 84.31 84 LEU A O 1
ATOM 681 N N . TYR A 1 85 ? 2.953 1.963 -14.727 1.00 86.06 85 TYR A N 1
ATOM 682 C CA . TYR A 1 85 ? 3.663 3.208 -15.005 1.00 86.06 85 TYR A CA 1
ATOM 683 C C . TYR A 1 85 ? 2.914 4.427 -14.440 1.00 86.06 85 TYR A C 1
ATOM 685 O O . TYR A 1 85 ? 3.503 5.253 -13.744 1.00 86.06 85 TYR A O 1
ATOM 693 N N . GLU A 1 86 ? 1.598 4.508 -14.657 1.00 85.19 86 GLU A N 1
ATOM 694 C CA . GLU A 1 86 ? 0.750 5.571 -14.104 1.00 85.19 86 GLU A CA 1
ATOM 695 C C . GLU A 1 86 ? 0.734 5.573 -12.571 1.00 85.19 86 GLU A C 1
ATOM 697 O O . GLU A 1 86 ? 0.786 6.639 -11.954 1.00 85.19 86 GLU A O 1
ATOM 702 N N . ALA A 1 87 ? 0.698 4.395 -11.941 1.00 81.75 87 ALA A N 1
ATOM 703 C CA . ALA A 1 87 ? 0.755 4.283 -10.487 1.00 81.75 87 ALA A CA 1
ATOM 704 C C . ALA A 1 87 ? 2.066 4.853 -9.914 1.00 81.75 87 ALA A C 1
ATOM 706 O O . ALA A 1 87 ? 2.036 5.535 -8.887 1.00 81.75 87 ALA A O 1
ATOM 707 N N . PHE A 1 88 ? 3.202 4.630 -10.588 1.00 83.31 88 PHE A N 1
ATOM 708 C CA . PHE A 1 88 ? 4.477 5.232 -10.194 1.00 83.31 88 PHE A CA 1
ATOM 709 C C . PHE A 1 88 ? 4.485 6.753 -10.396 1.00 83.31 88 PHE A C 1
ATOM 711 O O . PHE A 1 88 ? 4.838 7.476 -9.466 1.00 83.31 88 PHE A O 1
ATOM 718 N N . GLU A 1 89 ? 4.032 7.258 -11.544 1.00 80.50 89 GLU A N 1
ATOM 719 C CA . GLU A 1 89 ? 3.988 8.705 -11.818 1.00 80.50 89 GLU A CA 1
ATOM 720 C C . GLU A 1 89 ? 3.084 9.467 -10.833 1.00 80.50 89 GLU A C 1
ATOM 722 O O . GLU A 1 89 ? 3.460 10.524 -10.320 1.00 80.50 89 GLU A O 1
ATOM 727 N N . ASN A 1 90 ? 1.913 8.914 -10.505 1.00 77.12 90 ASN A N 1
ATOM 728 C CA . ASN A 1 90 ? 0.994 9.511 -9.531 1.00 77.12 90 ASN A CA 1
ATOM 729 C C . ASN A 1 90 ? 1.548 9.480 -8.096 1.00 77.12 90 ASN A C 1
ATOM 731 O O . ASN A 1 90 ? 1.145 10.298 -7.270 1.00 77.12 90 ASN A O 1
ATOM 735 N N . SER A 1 91 ? 2.471 8.561 -7.791 1.00 69.12 91 SER A N 1
ATOM 736 C CA . SER A 1 91 ? 3.153 8.521 -6.492 1.00 69.12 91 SER A CA 1
ATOM 737 C C . SER A 1 91 ? 4.209 9.623 -6.336 1.00 69.12 91 SER A C 1
ATOM 739 O O . SER A 1 91 ? 4.429 10.101 -5.224 1.00 69.12 91 SER A O 1
ATOM 741 N N . GLU A 1 92 ? 4.835 10.061 -7.435 1.00 64.81 92 GLU A N 1
ATOM 742 C CA . GLU A 1 92 ? 5.850 11.125 -7.433 1.00 64.81 92 GLU A CA 1
ATOM 743 C C . GLU A 1 92 ? 5.238 12.523 -7.573 1.00 64.81 92 GLU A C 1
ATOM 745 O O . GLU A 1 92 ? 5.725 13.476 -6.967 1.00 64.81 92 GLU A O 1
ATOM 750 N N . ASN A 1 93 ? 4.139 12.634 -8.321 1.00 55.34 93 ASN A N 1
ATOM 751 C CA . ASN A 1 93 ? 3.338 13.844 -8.455 1.00 55.34 93 ASN A CA 1
ATOM 752 C C . ASN A 1 93 ? 1.877 13.512 -8.134 1.00 55.34 93 ASN A C 1
ATOM 754 O O . ASN A 1 93 ? 1.107 13.249 -9.065 1.00 55.34 93 ASN A O 1
ATOM 758 N N . PRO A 1 94 ? 1.467 13.540 -6.850 1.00 55.31 94 PRO A N 1
ATOM 759 C CA . PRO A 1 94 ? 0.066 13.390 -6.488 1.00 55.31 94 PRO A CA 1
ATOM 760 C C . PRO A 1 94 ? -0.710 14.549 -7.113 1.00 55.31 94 PRO A C 1
ATOM 762 O O . PRO A 1 94 ? -0.721 15.670 -6.605 1.00 55.31 94 PRO A O 1
ATOM 765 N N . LYS A 1 95 ? -1.319 14.302 -8.274 1.00 48.06 95 LYS A N 1
ATOM 766 C CA . LYS A 1 95 ? -2.271 15.232 -8.868 1.00 48.06 95 LYS A CA 1
ATOM 767 C C . LYS A 1 95 ? -3.438 15.291 -7.893 1.00 48.06 95 LYS A C 1
ATOM 769 O O . LYS A 1 95 ? -4.040 14.259 -7.617 1.00 48.06 95 LYS A O 1
ATOM 774 N N . GLU A 1 96 ? -3.724 16.474 -7.350 1.00 54.50 96 GLU A N 1
ATOM 775 C CA . GLU A 1 96 ? -4.976 16.724 -6.636 1.00 54.50 96 GLU A CA 1
ATOM 776 C C . GLU A 1 96 ? -6.127 16.314 -7.559 1.00 54.50 96 GLU A C 1
ATOM 778 O O . GLU A 1 96 ? -6.465 17.020 -8.515 1.00 54.50 96 GLU A O 1
ATOM 783 N N . GLU A 1 97 ? -6.701 15.140 -7.300 1.00 47.06 97 GLU A N 1
ATOM 784 C CA . GLU A 1 97 ? -7.957 14.722 -7.897 1.00 47.06 97 GLU A CA 1
ATOM 785 C C . GLU A 1 97 ? -9.022 15.705 -7.403 1.00 47.06 97 GLU A C 1
ATOM 787 O O . GLU A 1 97 ? -9.520 15.619 -6.279 1.00 47.06 97 GLU A O 1
ATOM 792 N N . ASN A 1 98 ? -9.320 16.714 -8.226 1.00 43.34 98 ASN A N 1
ATOM 793 C CA . ASN A 1 98 ? -10.481 17.558 -8.009 1.00 43.34 98 ASN A CA 1
ATOM 794 C C . ASN A 1 98 ? -11.731 16.672 -8.100 1.00 43.34 98 ASN A C 1
ATOM 796 O O . ASN A 1 98 ? -11.976 16.019 -9.114 1.00 43.34 98 ASN A O 1
ATOM 800 N N . LYS A 1 99 ? -12.436 16.663 -6.971 1.00 36.84 99 LYS A N 1
ATOM 801 C CA . LYS A 1 99 ? -13.642 15.920 -6.605 1.00 36.84 99 LYS A CA 1
ATOM 802 C C . LYS A 1 99 ? -14.822 16.111 -7.558 1.00 36.84 99 LYS A C 1
ATOM 804 O O . LYS A 1 99 ? -15.005 17.246 -8.052 1.00 36.84 99 LYS A O 1
#

Mean predicted aligned error: 14.88 Å

Organism: Niallia circulans (NCBI:txid1397)

Solvent-accessible surface area (backbone atoms only — not comparable to full-atom values): 5973 Å² total; per-residue (Å²): 134,54,74,64,60,54,45,52,52,40,72,35,18,42,58,46,99,86,69,48,54,37,65,55,97,90,36,69,44,51,74,44,63,64,60,44,49,53,52,49,51,49,49,50,54,63,64,62,56,79,85,46,82,60,53,66,52,47,53,49,52,53,51,49,53,61,74,70,50,88,71,86,62,62,75,71,53,36,54,55,49,50,53,54,52,51,54,54,52,42,70,78,51,71,69,83,77,81,128

Radius of gyration: 20.34 Å; Cα contacts (8 Å, |Δi|>4): 52; chains: 1; bounding box: 42×31×52 Å

Secondary structure (DSSP, 8-state):
--HHHHHHHHHTBPB-TTSPBPEETTEE-BS-HHHHHHHHHHHHHHH-----THHHHHHHHHHHHHHS------THHHHHHHHHHHHHHHHHS------